Protein AF-A0A7V9KAY8-F1 (afdb_monomer_lite)

Secondary structure (DSSP, 8-state):
--------SS----GGGGHHHHHHHHHHHHHHHHHHHHHSPP-GGGTT-PPEEETTEEE---HHHHHHHTSS--TTGGGPPP---

Structure (mmCIF, N/CA/C/O backbone):
data_AF-A0A7V9KAY8-F1
#
_entry.id   AF-A0A7V9KAY8-F1
#
loop_
_atom_site.group_PDB
_atom_site.id
_atom_site.type_symbol
_atom_site.label_atom_id
_atom_site.label_alt_id
_atom_site.label_comp_id
_atom_site.label_asym_id
_atom_site.label_entity_id
_atom_site.label_seq_id
_atom_site.pdbx_PDB_ins_code
_atom_site.Cartn_x
_atom_site.Cartn_y
_atom_site.Cartn_z
_atom_site.occupancy
_atom_site.B_iso_or_equiv
_atom_site.auth_seq_id
_atom_site.auth_comp_id
_atom_site.auth_asym_id
_atom_site.auth_atom_id
_atom_site.pdbx_PDB_model_num
ATOM 1 N N . MET A 1 1 ? -31.895 20.621 1.742 1.00 43.94 1 MET A N 1
ATOM 2 C CA . MET A 1 1 ? -31.160 19.761 2.692 1.00 43.94 1 MET A CA 1
ATOM 3 C C . MET A 1 1 ? -31.190 18.359 2.101 1.00 43.94 1 MET A C 1
ATOM 5 O O . MET A 1 1 ? -32.249 17.752 2.101 1.00 43.94 1 MET A O 1
ATOM 9 N N . VAL A 1 2 ? -30.120 17.924 1.431 1.00 47.91 2 VAL A N 1
ATOM 10 C CA . VAL A 1 2 ? -30.077 16.614 0.757 1.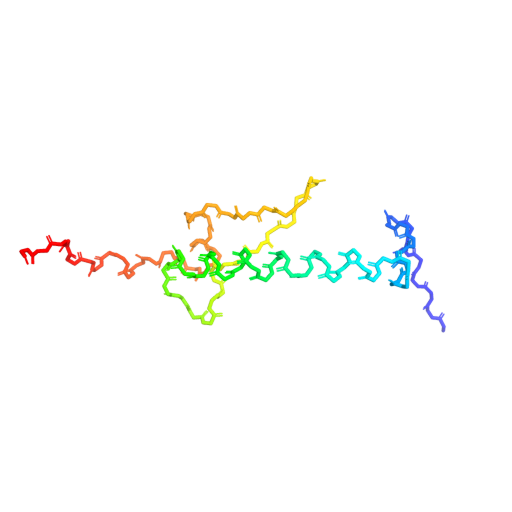00 47.91 2 VAL A CA 1
ATOM 11 C C . VAL A 1 2 ? -29.284 15.664 1.646 1.00 47.91 2 VAL A C 1
ATOM 13 O O . VAL A 1 2 ? -28.078 15.829 1.790 1.00 47.91 2 VAL A O 1
ATOM 16 N N . THR A 1 3 ? -29.958 14.698 2.261 1.00 50.53 3 THR A N 1
ATOM 17 C CA . THR A 1 3 ? -29.331 13.559 2.939 1.00 50.53 3 THR A CA 1
ATOM 18 C C . THR A 1 3 ? -29.256 12.401 1.949 1.00 50.53 3 THR A C 1
ATOM 20 O O . THR A 1 3 ? -30.269 11.830 1.561 1.00 50.53 3 THR A O 1
ATOM 23 N N . CYS A 1 4 ? -28.048 12.072 1.494 1.00 54.19 4 CYS A N 1
ATOM 24 C CA . CYS A 1 4 ? -27.810 10.870 0.701 1.00 54.19 4 CYS A CA 1
ATOM 25 C C . CYS A 1 4 ? -27.570 9.703 1.672 1.00 54.19 4 CYS A C 1
ATOM 27 O O . CYS A 1 4 ? -26.472 9.539 2.200 1.00 54.19 4 CYS A O 1
ATOM 29 N N . THR A 1 5 ? -28.612 8.929 1.968 1.00 69.25 5 THR A N 1
ATOM 30 C CA . THR A 1 5 ? -28.559 7.741 2.834 1.00 69.25 5 THR A CA 1
ATOM 31 C C . THR A 1 5 ? -28.012 6.533 2.074 1.00 69.25 5 THR A C 1
ATOM 33 O O . THR A 1 5 ? -28.746 5.652 1.627 1.00 69.25 5 THR A O 1
ATOM 36 N N . ARG A 1 6 ? -26.688 6.477 1.916 1.00 61.50 6 ARG A N 1
ATOM 37 C CA . ARG A 1 6 ? -25.980 5.209 1.687 1.00 61.50 6 ARG A CA 1
ATOM 38 C C . ARG A 1 6 ? -24.583 5.281 2.295 1.00 61.50 6 ARG A C 1
ATOM 40 O O . ARG A 1 6 ? -23.596 5.371 1.573 1.00 61.50 6 ARG A O 1
ATOM 47 N N . HIS A 1 7 ? -24.522 5.259 3.623 1.00 58.78 7 HIS A N 1
ATOM 48 C CA . HIS A 1 7 ? -23.274 5.159 4.385 1.00 58.78 7 HIS A CA 1
ATOM 49 C C . HIS A 1 7 ? -23.250 3.906 5.277 1.00 58.78 7 HIS A C 1
ATOM 51 O O . HIS A 1 7 ? -22.455 3.823 6.194 1.00 58.78 7 HIS A O 1
ATOM 57 N N . ASP A 1 8 ? -24.107 2.915 5.006 1.00 59.34 8 ASP A N 1
ATOM 58 C CA . ASP A 1 8 ? -24.320 1.801 5.947 1.00 59.34 8 ASP A CA 1
ATOM 59 C C . ASP A 1 8 ? -23.592 0.516 5.507 1.00 59.34 8 ASP A C 1
ATOM 61 O O . ASP A 1 8 ? -23.552 -0.472 6.233 1.00 59.34 8 ASP A O 1
ATOM 65 N N . ALA A 1 9 ? -23.023 0.502 4.293 1.00 67.88 9 ALA A N 1
ATOM 66 C CA . ALA A 1 9 ? -22.338 -0.673 3.745 1.00 67.88 9 ALA A CA 1
ATOM 67 C C . ALA A 1 9 ? -20.940 -0.889 4.350 1.00 67.88 9 ALA A C 1
ATOM 69 O O . ALA A 1 9 ? -20.424 -2.004 4.355 1.00 67.88 9 ALA A O 1
ATOM 70 N N . PHE A 1 10 ? -20.336 0.182 4.856 1.00 65.94 10 PHE A N 1
ATOM 71 C CA . PHE A 1 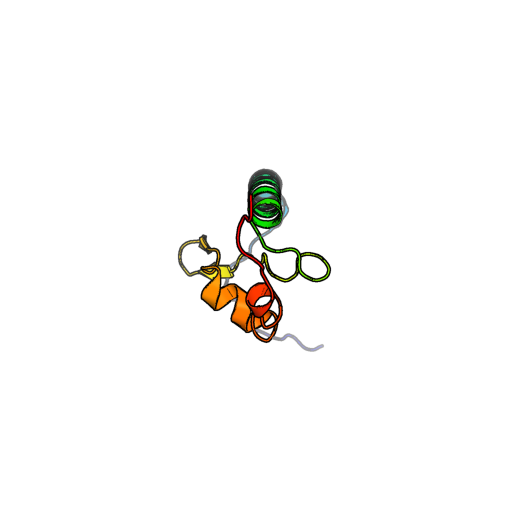10 ? -19.037 0.187 5.505 1.00 65.94 10 PHE A CA 1
ATOM 72 C C . PHE A 1 10 ? -19.261 0.963 6.796 1.00 65.94 10 PHE A C 1
ATOM 74 O O . PHE A 1 10 ? -19.458 2.170 6.730 1.00 65.94 10 PHE A O 1
ATOM 81 N N . GLY A 1 11 ? -19.370 0.268 7.931 1.00 75.19 11 GLY A N 1
ATOM 82 C CA . GLY A 1 11 ? -19.644 0.916 9.217 1.00 75.19 11 GLY A CA 1
ATOM 83 C C . GLY A 1 11 ? -18.657 2.045 9.539 1.00 75.19 11 GLY A C 1
ATOM 84 O O . GLY A 1 11 ? -17.610 2.171 8.900 1.00 75.19 11 GLY A O 1
ATOM 85 N N . ASP A 1 12 ? -18.988 2.858 10.542 1.00 81.38 12 ASP A N 1
ATOM 86 C CA . ASP A 1 12 ? -18.179 4.019 10.916 1.00 81.38 12 ASP A CA 1
ATOM 87 C C . ASP A 1 12 ? -16.711 3.637 11.180 1.00 81.38 12 ASP A C 1
ATOM 89 O O . ASP A 1 12 ? -16.411 2.763 11.997 1.00 81.38 12 ASP A O 1
ATOM 93 N N . LEU A 1 13 ? -15.784 4.325 10.502 1.00 82.62 13 LEU A N 1
ATOM 94 C CA . LEU A 1 13 ? -14.335 4.166 10.669 1.00 82.62 13 LEU A CA 1
ATOM 95 C C . LEU A 1 13 ? -13.706 5.486 11.169 1.00 82.62 13 LEU A C 1
ATOM 97 O O . LEU A 1 13 ? -13.009 6.166 10.406 1.00 82.62 13 LEU A O 1
ATOM 101 N N . PRO A 1 14 ? -13.971 5.894 12.427 1.00 90.06 14 PRO A N 1
ATOM 102 C CA . PRO A 1 14 ? -13.510 7.172 12.971 1.00 90.06 14 PRO A CA 1
ATOM 103 C C . PRO A 1 14 ? -11.983 7.206 13.060 1.00 90.06 14 PRO A C 1
ATOM 105 O O . PRO A 1 14 ? -11.383 6.293 13.623 1.00 90.06 14 PRO A O 1
ATOM 108 N N . LEU A 1 15 ? -11.348 8.250 12.520 1.00 91.06 15 LEU A N 1
ATOM 109 C CA . LEU A 1 15 ? -9.889 8.350 12.386 1.00 91.06 15 LEU A CA 1
ATOM 110 C C . LEU A 1 15 ? -9.159 8.159 13.720 1.00 91.06 15 LEU A C 1
ATOM 112 O O . LEU A 1 15 ? -8.171 7.427 13.784 1.00 91.06 15 LEU A O 1
ATOM 116 N N . GLU A 1 16 ? -9.668 8.787 14.774 1.00 95.31 16 GLU A N 1
ATOM 117 C CA . GLU A 1 16 ? -9.102 8.814 16.122 1.00 95.31 16 GLU A CA 1
ATOM 118 C C . GLU A 1 16 ? -8.892 7.402 16.677 1.00 95.31 16 GLU A C 1
ATOM 120 O O . GLU A 1 16 ? -7.891 7.146 17.341 1.00 95.31 16 GLU A O 1
ATOM 125 N N . ALA A 1 17 ? -9.790 6.468 16.350 1.00 95.25 17 ALA A N 1
ATOM 126 C CA . ALA A 1 17 ? -9.745 5.100 16.853 1.00 95.25 17 ALA A CA 1
ATOM 127 C C . ALA A 1 17 ? -8.626 4.243 16.233 1.00 95.25 17 ALA A C 1
ATOM 129 O O . ALA A 1 17 ? -8.301 3.193 16.781 1.00 95.25 17 ALA A O 1
ATOM 130 N N . TR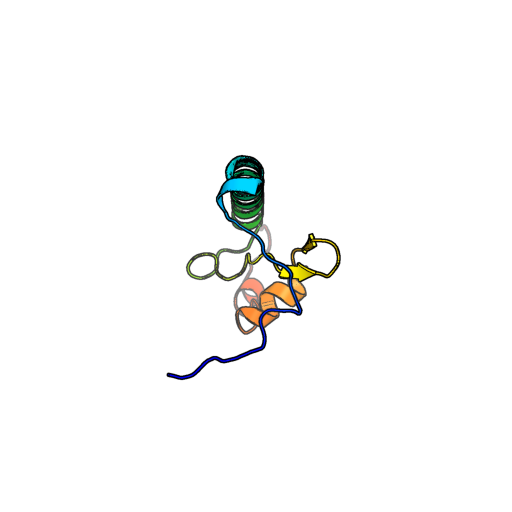P A 1 18 ? -8.041 4.650 15.098 1.00 94.81 18 TRP A N 1
ATOM 131 C CA . TRP A 1 18 ? -7.057 3.830 14.372 1.00 94.81 18 TRP A CA 1
ATOM 132 C C . TRP A 1 18 ? -5.833 4.605 13.874 1.00 94.81 18 TRP A C 1
ATOM 134 O O . TRP A 1 18 ? -5.101 4.104 13.017 1.00 94.81 18 TRP A O 1
ATOM 144 N N . VAL A 1 19 ? -5.561 5.800 14.412 1.00 97.31 19 VAL A N 1
ATOM 145 C CA . VAL A 1 19 ? -4.409 6.628 14.005 1.00 97.31 19 VAL A CA 1
ATOM 146 C C . VAL A 1 19 ? -3.100 5.838 14.041 1.00 97.31 19 VAL A C 1
ATOM 148 O O . VAL A 1 19 ? -2.367 5.837 13.055 1.00 97.31 19 VAL A O 1
ATOM 151 N N . GLU A 1 20 ? -2.811 5.117 15.125 1.00 97.69 20 GLU A N 1
ATOM 152 C CA . GLU A 1 20 ? -1.562 4.351 15.258 1.00 97.69 20 GLU A CA 1
ATOM 153 C C . GLU A 1 20 ? -1.448 3.235 14.206 1.00 97.69 20 GLU A C 1
ATOM 155 O O . GLU A 1 20 ? -0.389 3.030 13.5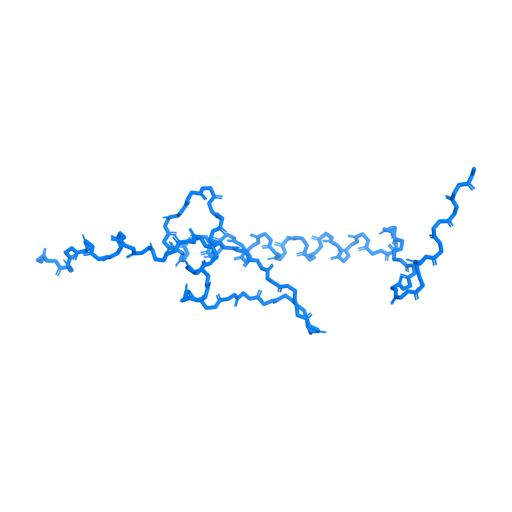97 1.00 97.69 20 GLU A O 1
ATOM 160 N N . THR A 1 21 ? -2.561 2.554 13.921 1.00 96.25 21 THR A N 1
ATOM 161 C CA . THR A 1 21 ? -2.643 1.542 12.862 1.00 96.25 21 THR A CA 1
ATOM 162 C C . THR A 1 21 ? -2.438 2.168 11.485 1.00 96.25 21 THR A C 1
ATOM 164 O O . THR A 1 21 ? -1.653 1.644 10.694 1.00 96.25 21 THR A O 1
ATOM 167 N N . LYS A 1 22 ? -3.077 3.312 11.203 1.00 95.38 22 LYS A N 1
ATOM 168 C CA . LYS A 1 22 ? -2.900 4.076 9.960 1.00 95.38 22 LYS A CA 1
ATOM 169 C C . LYS A 1 22 ? -1.444 4.469 9.761 1.00 95.38 22 LYS A C 1
ATOM 171 O O . LYS A 1 22 ? -0.915 4.286 8.671 1.00 95.38 22 LYS A O 1
ATOM 176 N N . GLU A 1 23 ? -0.800 5.015 10.790 1.00 97.88 23 GLU A N 1
ATOM 177 C CA . GLU A 1 23 ? 0.603 5.434 10.738 1.00 97.88 23 GLU A CA 1
ATOM 178 C C . GLU A 1 23 ? 1.525 4.256 10.427 1.00 97.88 23 GLU A C 1
ATOM 180 O O . GLU A 1 23 ? 2.415 4.356 9.579 1.00 97.88 23 GLU A O 1
ATOM 185 N N . THR A 1 24 ? 1.274 3.116 11.064 1.00 97.75 24 THR A N 1
ATOM 186 C CA . THR A 1 24 ? 2.032 1.888 10.829 1.00 97.75 24 THR A CA 1
ATOM 187 C C . THR A 1 24 ? 1.829 1.394 9.398 1.00 97.75 24 THR A C 1
ATOM 189 O O . THR A 1 24 ? 2.799 1.239 8.652 1.00 97.75 24 THR A O 1
ATOM 192 N N . LEU A 1 25 ? 0.573 1.235 8.971 1.00 96.00 25 LEU A N 1
ATOM 193 C CA . LEU A 1 25 ? 0.215 0.802 7.621 1.00 96.00 25 LEU A CA 1
ATOM 194 C C . LEU A 1 25 ? 0.793 1.738 6.551 1.00 96.00 25 LEU A C 1
ATOM 196 O O . LEU A 1 25 ? 1.351 1.270 5.560 1.00 96.00 25 LEU A O 1
ATOM 200 N N . HIS A 1 26 ? 0.718 3.052 6.770 1.00 95.81 26 HIS A N 1
ATOM 201 C CA . HIS A 1 26 ? 1.267 4.054 5.865 1.00 95.81 26 HIS A CA 1
ATOM 202 C C . HIS A 1 26 ? 2.774 3.862 5.671 1.00 95.81 26 HIS A C 1
ATOM 204 O O . HIS A 1 26 ? 3.247 3.841 4.535 1.00 95.81 26 HIS A O 1
ATOM 210 N N . ARG A 1 27 ? 3.535 3.652 6.754 1.00 98.00 27 ARG A N 1
ATOM 211 C CA . ARG A 1 27 ? 4.984 3.406 6.665 1.00 98.00 27 ARG A CA 1
ATOM 212 C C . ARG A 1 27 ? 5.301 2.113 5.921 1.00 98.00 27 ARG A C 1
ATOM 214 O O . ARG A 1 27 ? 6.189 2.124 5.072 1.00 98.00 27 ARG A O 1
ATOM 221 N N . PHE A 1 28 ? 4.565 1.033 6.179 1.00 96.88 28 PHE A N 1
ATOM 222 C CA . PHE A 1 28 ? 4.740 -0.223 5.444 1.00 96.88 28 PHE A CA 1
ATOM 223 C C . PHE A 1 28 ? 4.479 -0.047 3.945 1.00 96.88 28 PHE A C 1
ATOM 225 O O . PHE A 1 28 ? 5.306 -0.449 3.126 1.00 96.88 28 PHE A O 1
ATOM 232 N N . VAL A 1 29 ? 3.382 0.619 3.574 1.00 96.19 29 VAL A N 1
ATOM 233 C CA . VAL A 1 29 ? 3.046 0.896 2.170 1.00 96.19 29 VAL A CA 1
ATOM 234 C C . VAL A 1 29 ? 4.113 1.768 1.501 1.00 96.19 29 VAL A C 1
ATOM 236 O O . VAL A 1 29 ? 4.503 1.487 0.370 1.00 96.19 29 VAL A O 1
ATOM 239 N N . GLN A 1 30 ? 4.657 2.763 2.206 1.00 95.62 30 GLN A N 1
ATOM 240 C CA . GLN A 1 30 ? 5.773 3.580 1.717 1.00 95.62 30 GLN A CA 1
ATOM 241 C C . GLN A 1 30 ? 7.039 2.745 1.463 1.00 95.62 30 GLN A C 1
ATOM 243 O O . GLN A 1 30 ? 7.686 2.902 0.426 1.00 95.62 30 GLN A O 1
ATOM 248 N N . MET A 1 31 ? 7.406 1.846 2.385 1.00 96.81 31 MET A N 1
ATOM 249 C CA . MET A 1 31 ? 8.569 0.962 2.220 1.00 96.81 31 MET A CA 1
ATOM 250 C C . MET A 1 31 ? 8.388 0.023 1.023 1.00 96.81 31 MET A C 1
ATOM 252 O O . MET A 1 31 ? 9.252 -0.029 0.147 1.00 96.81 31 MET A O 1
ATOM 256 N N . VAL A 1 32 ? 7.246 -0.664 0.940 1.00 94.38 32 VAL A N 1
ATOM 257 C CA . VAL A 1 32 ? 6.931 -1.579 -0.167 1.00 94.38 32 VAL A CA 1
ATOM 258 C C . VAL A 1 32 ? 6.888 -0.833 -1.503 1.00 94.38 32 VAL A C 1
ATOM 260 O O . VAL A 1 32 ? 7.448 -1.316 -2.487 1.00 94.38 32 VAL A O 1
ATOM 263 N N . GLY A 1 33 ? 6.294 0.364 -1.542 1.00 91.69 33 GLY A N 1
ATOM 264 C CA . GLY A 1 33 ? 6.244 1.212 -2.734 1.00 91.69 33 GLY A CA 1
ATOM 265 C C . GLY A 1 33 ? 7.634 1.583 -3.252 1.00 91.69 33 GLY A C 1
ATOM 266 O O . GLY A 1 33 ? 7.896 1.456 -4.446 1.00 91.69 33 GLY A O 1
ATOM 267 N N . LYS A 1 34 ? 8.564 1.947 -2.359 1.00 92.88 34 LYS A N 1
ATOM 268 C CA . LYS A 1 34 ? 9.961 2.241 -2.727 1.00 92.88 34 LYS A CA 1
ATOM 269 C C . LYS A 1 34 ? 10.693 1.019 -3.276 1.00 92.88 34 LYS A C 1
ATOM 271 O O . LYS A 1 34 ? 11.383 1.137 -4.286 1.00 92.88 34 LYS A O 1
ATOM 276 N N . ILE A 1 35 ? 10.524 -0.146 -2.647 1.00 93.31 35 ILE A N 1
ATOM 277 C CA . ILE A 1 35 ? 11.132 -1.400 -3.117 1.00 93.31 35 ILE A CA 1
ATOM 278 C C . ILE A 1 35 ? 10.617 -1.739 -4.519 1.00 93.31 35 ILE A C 1
ATOM 280 O O . ILE A 1 35 ? 11.407 -2.025 -5.417 1.00 93.31 35 ILE A O 1
ATOM 284 N N . ARG A 1 36 ? 9.299 -1.653 -4.735 1.00 89.88 36 ARG A N 1
ATOM 285 C CA . ARG A 1 36 ? 8.703 -1.894 -6.054 1.00 89.88 36 ARG A CA 1
ATOM 286 C C . ARG A 1 36 ? 9.179 -0.886 -7.088 1.00 89.88 36 ARG A C 1
ATOM 288 O O . ARG A 1 36 ? 9.515 -1.304 -8.190 1.00 89.88 36 ARG A O 1
ATOM 295 N N . LEU A 1 37 ? 9.253 0.401 -6.747 1.00 88.00 37 LEU A N 1
ATOM 296 C CA . LEU A 1 37 ? 9.757 1.439 -7.649 1.00 88.00 37 LEU A CA 1
ATOM 297 C C . LEU A 1 37 ? 11.194 1.144 -8.096 1.00 88.00 37 LEU A C 1
ATOM 299 O O . LEU A 1 37 ? 11.482 1.223 -9.285 1.00 88.00 37 LEU A O 1
ATOM 303 N N . ALA A 1 38 ? 12.066 0.733 -7.172 1.00 89.75 38 ALA A N 1
ATOM 304 C CA . ALA A 1 38 ? 13.445 0.355 -7.486 1.00 89.75 38 ALA A CA 1
ATOM 305 C C . ALA A 1 38 ? 13.547 -0.930 -8.330 1.00 89.75 38 ALA A C 1
ATOM 307 O O . ALA A 1 38 ? 14.453 -1.057 -9.148 1.00 89.75 38 ALA A O 1
ATOM 308 N N . ALA A 1 39 ? 12.618 -1.873 -8.148 1.00 86.69 39 ALA A N 1
ATOM 309 C CA . ALA A 1 39 ? 12.554 -3.122 -8.910 1.00 86.69 39 ALA A CA 1
ATOM 310 C C . ALA A 1 39 ? 11.827 -2.991 -10.266 1.00 86.69 39 ALA A C 1
ATOM 312 O O . ALA A 1 39 ? 11.779 -3.954 -11.031 1.00 86.69 39 ALA A O 1
ATOM 313 N N . SER A 1 40 ? 11.241 -1.826 -10.558 1.00 79.00 40 SER A N 1
ATOM 314 C CA . SER A 1 40 ? 10.476 -1.571 -11.779 1.00 79.00 40 SER A CA 1
ATOM 315 C C . SER A 1 40 ? 11.337 -1.046 -12.908 1.00 79.00 40 SER A C 1
ATOM 317 O O . SER A 1 40 ? 12.361 -0.399 -12.696 1.00 79.00 40 SER A O 1
ATOM 319 N N . PHE A 1 41 ? 10.832 -1.182 -14.132 1.00 79.31 41 PHE A N 1
ATOM 320 C CA . PHE A 1 41 ? 11.290 -0.301 -15.197 1.00 79.31 41 PHE A CA 1
ATOM 321 C C . PHE A 1 41 ? 10.888 1.149 -14.892 1.00 79.31 41 PHE A C 1
ATOM 323 O O . PHE A 1 41 ? 9.765 1.375 -14.423 1.00 79.31 41 PHE A O 1
ATOM 330 N N . PRO A 1 42 ? 11.765 2.129 -15.172 1.00 78.44 42 PRO A N 1
ATOM 331 C CA . PRO A 1 42 ? 11.407 3.533 -15.074 1.00 78.44 42 PRO A CA 1
ATOM 332 C C . PRO A 1 42 ? 10.210 3.829 -15.977 1.00 78.44 42 PRO A C 1
ATOM 334 O O . PRO A 1 42 ? 10.267 3.627 -17.188 1.00 78.44 42 PRO A O 1
ATOM 337 N N . ALA A 1 43 ? 9.127 4.308 -15.381 1.00 76.69 43 ALA A N 1
ATOM 338 C CA . ALA A 1 43 ? 7.991 4.867 -16.095 1.00 76.69 43 ALA A CA 1
ATOM 339 C C . ALA A 1 43 ? 7.689 6.253 -15.531 1.00 76.69 43 ALA A C 1
ATOM 341 O O . ALA A 1 43 ? 8.175 6.619 -14.453 1.00 76.69 43 ALA A O 1
ATOM 342 N N . ASN A 1 44 ? 6.899 7.031 -16.271 1.00 73.25 44 ASN A N 1
ATOM 343 C CA . ASN A 1 44 ? 6.622 8.409 -15.901 1.00 73.25 44 ASN A CA 1
ATOM 344 C C . ASN A 1 44 ? 6.085 8.494 -14.463 1.00 73.25 44 ASN A C 1
ATOM 346 O O . ASN A 1 44 ? 5.117 7.814 -14.118 1.00 73.25 44 ASN A O 1
ATOM 350 N N . HIS A 1 45 ? 6.763 9.290 -13.634 1.00 74.31 45 HIS A N 1
ATOM 351 C CA . HIS A 1 45 ? 6.420 9.565 -12.237 1.00 74.31 45 HIS A CA 1
ATOM 352 C C . HIS A 1 45 ? 6.083 8.332 -11.364 1.00 74.31 45 HIS A C 1
ATOM 354 O O . HIS A 1 45 ? 5.381 8.463 -10.364 1.00 74.31 45 HIS A O 1
ATOM 360 N N . GLY A 1 46 ? 6.580 7.136 -11.711 1.00 77.25 46 GLY A N 1
ATOM 361 C CA . GLY A 1 46 ? 6.315 5.903 -10.956 1.00 77.25 46 GLY A CA 1
ATOM 362 C C . GLY A 1 46 ? 4.865 5.406 -11.030 1.00 77.25 46 GLY A C 1
ATOM 363 O O . GLY A 1 46 ? 4.427 4.654 -10.163 1.00 77.25 46 GLY A O 1
ATOM 364 N N . TRP A 1 47 ? 4.089 5.800 -12.043 1.00 79.69 47 TRP A N 1
ATOM 365 C CA . TRP A 1 47 ? 2.675 5.403 -12.158 1.00 79.69 47 TRP A CA 1
ATOM 366 C C . TRP A 1 47 ? 2.465 3.902 -12.414 1.00 79.69 47 TRP A C 1
ATOM 368 O O . TRP A 1 47 ? 1.355 3.399 -12.270 1.00 79.69 47 TRP A O 1
ATOM 378 N N . ASN A 1 48 ? 3.530 3.169 -12.742 1.00 79.38 48 ASN A N 1
ATOM 379 C CA . ASN A 1 48 ? 3.528 1.726 -12.969 1.00 79.38 48 ASN A CA 1
ATOM 380 C C . ASN A 1 48 ? 3.649 0.876 -11.692 1.00 79.38 48 ASN A C 1
ATOM 382 O O . ASN A 1 48 ? 3.650 -0.352 -11.788 1.00 79.38 48 ASN A O 1
ATOM 386 N N . VAL A 1 49 ? 3.739 1.489 -10.504 1.00 87.25 49 VAL A N 1
ATOM 387 C CA . VAL A 1 49 ? 3.842 0.767 -9.219 1.00 87.25 49 VAL A CA 1
ATOM 388 C C . VAL A 1 49 ? 2.668 0.974 -8.249 1.00 87.25 49 VAL A C 1
ATOM 390 O O . VAL A 1 49 ? 2.904 1.186 -7.058 1.00 87.25 49 VAL A O 1
ATOM 393 N N . PRO A 1 50 ? 1.394 0.877 -8.683 1.00 88.44 50 PRO A N 1
ATOM 394 C CA . PRO A 1 50 ? 0.274 0.943 -7.750 1.00 88.44 50 PRO A CA 1
ATOM 395 C C . PRO A 1 50 ? 0.178 -0.316 -6.871 1.00 88.44 50 PRO A C 1
ATOM 397 O O . PRO A 1 50 ? 0.613 -1.411 -7.250 1.00 88.44 50 PRO A O 1
ATOM 400 N N . LEU A 1 51 ? -0.456 -0.155 -5.707 1.00 90.81 51 LEU A N 1
ATOM 401 C CA . LEU A 1 51 ? -0.992 -1.251 -4.899 1.00 90.81 51 LEU A CA 1
ATOM 402 C C . LEU A 1 51 ? -2.509 -1.307 -5.105 1.00 90.81 51 LEU A C 1
ATOM 404 O O . LEU A 1 51 ? -3.190 -0.288 -5.007 1.00 90.81 51 LEU A O 1
ATOM 408 N N . TYR A 1 52 ? -3.031 -2.494 -5.385 1.00 89.50 52 TYR A N 1
ATOM 409 C CA . TYR A 1 52 ? -4.445 -2.758 -5.625 1.00 89.50 52 TYR A CA 1
ATOM 410 C C . TYR A 1 52 ? -5.104 -3.309 -4.370 1.00 89.50 52 TYR A C 1
ATOM 412 O O . TYR A 1 52 ? -4.539 -4.158 -3.680 1.00 89.50 52 TYR A O 1
ATOM 420 N N . LEU A 1 53 ? -6.328 -2.867 -4.102 1.00 91.75 53 LEU A N 1
ATOM 421 C CA . LEU A 1 53 ? -7.140 -3.422 -3.031 1.00 91.75 53 LEU A CA 1
ATOM 422 C C . LEU A 1 53 ? -7.793 -4.734 -3.481 1.00 91.75 53 LEU A C 1
ATOM 424 O O . LEU A 1 53 ? -8.358 -4.829 -4.568 1.00 91.75 53 LEU A O 1
ATOM 428 N N . THR A 1 54 ? -7.728 -5.733 -2.615 1.00 91.00 54 THR A N 1
ATOM 429 C CA . THR A 1 54 ? -8.391 -7.033 -2.737 1.00 91.00 54 THR A CA 1
ATOM 430 C C . THR A 1 54 ? -9.252 -7.263 -1.497 1.00 91.00 54 THR A C 1
ATOM 432 O O . THR A 1 54 ? -9.099 -6.563 -0.494 1.00 91.00 54 THR A O 1
ATOM 435 N N . SER A 1 55 ? -10.128 -8.270 -1.522 1.00 92.12 55 SER A N 1
ATOM 436 C CA . SER A 1 55 ? -10.954 -8.630 -0.360 1.00 92.12 55 SER A CA 1
ATOM 437 C C . SER A 1 55 ? -10.138 -9.021 0.879 1.00 92.12 55 SER A C 1
ATOM 439 O O . SER A 1 55 ? -10.675 -9.025 1.980 1.00 92.12 55 SER A O 1
ATOM 441 N N . THR A 1 56 ? -8.854 -9.351 0.712 1.00 92.25 56 THR A N 1
ATOM 442 C CA . THR A 1 56 ? -7.960 -9.808 1.785 1.00 92.25 56 THR A CA 1
ATOM 443 C C . THR A 1 56 ? -6.810 -8.840 2.076 1.00 92.25 56 THR A C 1
ATOM 445 O O . THR A 1 56 ? -5.926 -9.176 2.859 1.00 92.25 56 THR A O 1
ATOM 448 N N . GLY A 1 57 ? -6.781 -7.655 1.457 1.00 91.62 57 GLY A N 1
ATOM 449 C CA . GLY A 1 57 ? -5.736 -6.654 1.692 1.00 91.62 57 GLY A CA 1
ATOM 450 C C . GLY A 1 57 ? -5.187 -6.020 0.419 1.00 91.62 57 GLY A C 1
ATOM 451 O O . GLY A 1 57 ? -5.861 -5.971 -0.608 1.00 91.62 57 GLY A O 1
ATOM 452 N N . LEU A 1 58 ? -3.955 -5.516 0.486 1.00 94.00 58 LEU A N 1
ATOM 453 C CA . LEU A 1 58 ? -3.282 -4.878 -0.643 1.00 94.00 58 LEU A CA 1
ATOM 454 C C . LEU A 1 58 ? -2.416 -5.890 -1.393 1.00 94.00 58 LEU A C 1
ATOM 456 O O . LEU A 1 58 ? -1.529 -6.516 -0.817 1.00 94.00 58 LEU A O 1
ATOM 460 N N . ALA A 1 59 ? -2.653 -6.009 -2.691 1.00 91.12 59 ALA A N 1
ATOM 461 C CA . ALA A 1 59 ? -1.846 -6.799 -3.603 1.00 91.12 59 ALA A CA 1
ATOM 462 C C . ALA A 1 59 ? -1.164 -5.882 -4.613 1.00 91.12 59 ALA A C 1
ATOM 464 O O . ALA A 1 59 ? -1.554 -4.734 -4.817 1.00 91.12 59 ALA A O 1
ATOM 465 N N . ALA A 1 60 ? -0.155 -6.397 -5.292 1.00 85.94 60 ALA A N 1
ATOM 466 C CA . ALA A 1 60 ? 0.418 -5.712 -6.428 1.00 85.94 60 ALA A CA 1
ATOM 467 C C . ALA A 1 60 ? 0.283 -6.595 -7.662 1.00 85.94 60 ALA A C 1
ATOM 469 O O . ALA A 1 60 ? 0.438 -7.811 -7.570 1.00 85.94 60 ALA A O 1
ATOM 470 N N . ALA A 1 61 ? -0.018 -5.983 -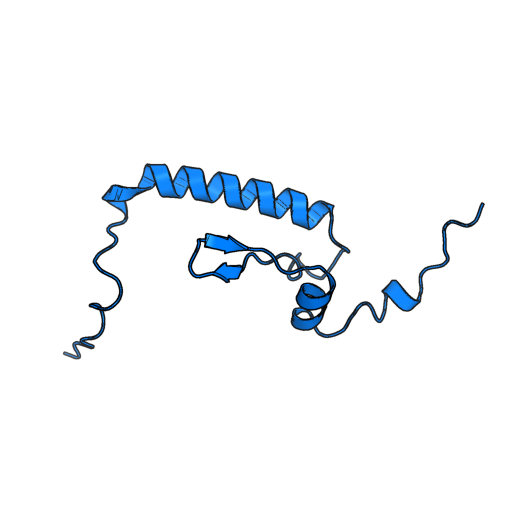8.804 1.00 77.12 61 ALA A N 1
ATOM 471 C CA . ALA A 1 61 ? -0.052 -6.713 -10.059 1.00 77.12 61 ALA A CA 1
ATOM 472 C C . ALA A 1 61 ? 1.346 -7.262 -10.389 1.00 77.12 61 ALA A C 1
ATOM 474 O O . ALA A 1 61 ? 2.375 -6.656 -10.044 1.00 77.12 61 ALA A O 1
ATOM 475 N N . ASP A 1 62 ? 1.360 -8.405 -11.070 1.00 74.12 62 ASP A N 1
ATOM 476 C CA . ASP A 1 62 ? 2.525 -8.863 -11.811 1.00 74.12 62 ASP A CA 1
ATOM 477 C C . ASP A 1 62 ? 2.909 -7.820 -12.870 1.00 74.12 62 ASP A C 1
ATOM 479 O O . ASP A 1 62 ? 2.105 -6.973 -13.274 1.00 74.12 62 ASP A O 1
ATOM 483 N N . TRP A 1 63 ? 4.174 -7.842 -13.288 1.00 64.94 63 TRP A N 1
ATOM 484 C CA . TRP A 1 63 ? 4.707 -6.845 -14.218 1.00 64.94 63 TRP A CA 1
ATOM 485 C C . TRP A 1 63 ? 3.907 -6.767 -15.519 1.00 64.94 63 TRP A C 1
ATOM 487 O O . TRP A 1 63 ? 3.669 -5.667 -16.016 1.00 64.94 63 TRP A O 1
ATOM 497 N N . ASP A 1 64 ? 3.431 -7.910 -16.014 1.00 61.94 64 ASP A N 1
ATOM 498 C CA . ASP A 1 64 ? 2.683 -7.999 -17.266 1.00 61.94 64 ASP A CA 1
ATOM 499 C C . ASP A 1 64 ? 1.318 -7.294 -17.174 1.00 61.94 64 ASP A C 1
ATOM 501 O O . ASP A 1 64 ? 0.940 -6.539 -18.077 1.00 61.94 64 ASP A O 1
ATOM 505 N N . ARG A 1 65 ? 0.593 -7.427 -16.052 1.00 61.75 65 ARG A N 1
ATOM 506 C CA . ARG A 1 65 ? -0.659 -6.679 -15.841 1.00 61.75 65 ARG A CA 1
ATOM 507 C C . ARG A 1 65 ? -0.419 -5.222 -15.462 1.00 61.75 65 ARG A C 1
ATOM 509 O O . ARG A 1 65 ? -1.176 -4.360 -15.905 1.00 61.75 65 ARG A O 1
ATOM 516 N N . ALA A 1 66 ? 0.636 -4.910 -14.707 1.00 59.28 66 ALA A N 1
ATOM 517 C CA . ALA A 1 66 ? 0.998 -3.523 -14.398 1.00 59.28 66 ALA A CA 1
ATOM 518 C C . ALA A 1 66 ? 1.327 -2.723 -15.675 1.00 59.28 66 ALA A C 1
ATOM 520 O O . ALA A 1 66 ? 0.922 -1.569 -15.811 1.00 59.28 66 ALA A O 1
ATOM 521 N N . ALA A 1 67 ? 1.974 -3.362 -16.654 1.00 58.59 67 ALA A N 1
ATOM 522 C CA . ALA A 1 67 ? 2.275 -2.775 -17.958 1.00 58.59 67 ALA A CA 1
ATOM 523 C C . ALA A 1 67 ? 1.027 -2.494 -18.816 1.00 58.59 67 ALA A C 1
ATOM 525 O O . ALA A 1 67 ? 1.093 -1.679 -19.734 1.00 58.59 67 ALA A O 1
ATOM 526 N N . THR A 1 68 ? -0.109 -3.135 -18.527 1.00 55.91 68 THR A N 1
ATOM 527 C CA . THR A 1 68 ? -1.369 -2.897 -19.248 1.00 55.91 68 THR A CA 1
ATOM 528 C C . THR A 1 68 ? -2.008 -1.568 -18.833 1.00 55.91 68 THR A C 1
ATOM 530 O O . THR A 1 68 ? -2.534 -0.852 -19.680 1.00 55.91 68 THR A O 1
ATOM 533 N N . ILE A 1 69 ? -1.903 -1.189 -17.552 1.00 57.25 69 ILE A N 1
ATOM 534 C CA . ILE A 1 69 ? -2.482 0.065 -17.032 1.00 57.25 69 ILE A CA 1
ATOM 535 C C . ILE A 1 69 ? -1.689 1.293 -17.489 1.00 57.25 69 ILE A C 1
ATOM 537 O O . ILE A 1 69 ? -2.275 2.336 -17.762 1.00 57.25 69 ILE A O 1
ATOM 541 N N . CYS A 1 70 ? -0.371 1.166 -17.650 1.00 55.66 70 CYS A N 1
ATOM 542 C CA . CYS A 1 70 ? 0.452 2.238 -18.211 1.00 55.66 70 CYS A CA 1
ATOM 543 C C . CYS A 1 70 ? 0.347 2.379 -19.742 1.00 55.66 70 CYS A C 1
ATOM 545 O O . CYS A 1 70 ? 0.982 3.275 -20.290 1.00 55.66 70 CYS A O 1
ATOM 547 N N . GLY A 1 71 ? -0.495 1.569 -20.401 1.00 51.22 71 GLY A N 1
ATOM 548 C CA . GLY A 1 71 ? -0.792 1.655 -21.829 1.00 51.22 71 GLY A CA 1
ATOM 549 C C . GLY A 1 71 ? 0.352 1.129 -22.680 1.00 51.22 71 GLY A C 1
ATOM 550 O O . GLY A 1 71 ? 1.301 1.852 -22.947 1.00 51.22 71 GLY A O 1
ATOM 551 N N . HIS A 1 72 ? 0.230 -0.122 -23.134 1.00 47.81 72 HIS A N 1
ATOM 552 C CA . HIS A 1 72 ? 1.346 -0.890 -23.667 1.00 47.81 72 HIS A CA 1
ATOM 553 C C . HIS A 1 72 ? 2.475 -0.947 -22.634 1.00 47.81 72 HIS A C 1
ATOM 555 O O . HIS A 1 72 ? 2.922 -0.020 -21.971 1.00 47.81 72 HIS A O 1
ATOM 561 N N . ALA A 1 73 ? 3.004 -2.117 -22.443 1.00 50.62 73 ALA A N 1
ATOM 562 C CA . ALA A 1 73 ? 4.342 -2.279 -22.908 1.00 50.62 73 ALA A CA 1
ATOM 563 C C . ALA A 1 73 ? 5.176 -0.974 -23.168 1.00 50.62 73 ALA A C 1
ATOM 565 O O . ALA A 1 73 ? 4.858 -0.125 -23.993 1.00 50.62 73 ALA A O 1
ATOM 566 N N . TYR A 1 74 ? 6.407 -0.874 -22.699 1.00 47.03 74 TYR A N 1
ATOM 567 C CA . TYR A 1 74 ? 7.355 -1.921 -23.068 1.00 47.03 74 TYR A CA 1
ATOM 568 C C . TYR A 1 74 ? 7.455 -2.141 -24.609 1.00 47.03 74 TYR A C 1
ATOM 570 O O . TYR A 1 74 ? 8.279 -2.929 -25.043 1.00 47.03 74 TYR A O 1
ATOM 578 N N . ALA A 1 75 ? 6.792 -1.352 -25.475 1.00 47.97 75 ALA A N 1
ATOM 579 C CA . ALA A 1 75 ? 7.273 -1.075 -26.831 1.00 47.97 75 ALA A CA 1
ATOM 580 C C . ALA A 1 75 ? 8.726 -0.545 -26.786 1.00 47.97 75 ALA A C 1
ATOM 582 O O . ALA A 1 75 ? 9.453 -0.614 -27.771 1.00 47.97 75 ALA A O 1
ATOM 583 N N . GLN A 1 76 ? 9.181 -0.069 -25.618 1.00 46.94 76 GLN A N 1
ATOM 584 C CA . GLN A 1 76 ? 10.559 0.340 -25.347 1.00 46.94 76 GLN A CA 1
ATOM 585 C C . GLN A 1 76 ? 11.484 -0.754 -24.789 1.00 46.94 76 GLN A C 1
ATOM 587 O O . GLN A 1 76 ? 12.693 -0.652 -24.982 1.00 46.94 76 GLN A O 1
ATOM 592 N N . ALA A 1 77 ? 10.987 -1.831 -24.172 1.00 49.59 77 ALA A N 1
ATOM 593 C CA . ALA A 1 77 ? 11.871 -2.965 -23.880 1.00 49.59 77 ALA A CA 1
ATOM 594 C C . ALA A 1 77 ? 12.188 -3.786 -25.143 1.00 49.59 77 ALA A C 1
ATOM 596 O O . ALA A 1 77 ? 13.209 -4.467 -25.180 1.00 49.59 77 ALA A O 1
ATOM 597 N N . ALA A 1 78 ? 11.399 -3.628 -26.215 1.00 48.31 78 ALA A N 1
ATOM 598 C CA . ALA A 1 78 ? 11.689 -4.148 -27.555 1.00 48.31 78 ALA A CA 1
ATOM 599 C C . ALA A 1 78 ? 12.913 -3.496 -28.252 1.00 48.31 78 ALA A C 1
ATOM 601 O O . ALA A 1 78 ? 13.233 -3.852 -29.382 1.00 48.31 78 ALA A O 1
ATOM 602 N N . ARG A 1 79 ? 13.623 -2.559 -27.600 1.00 47.91 79 ARG A N 1
ATOM 603 C CA . ARG A 1 79 ? 14.911 -1.998 -28.062 1.00 47.91 79 ARG A CA 1
ATOM 604 C C . ARG A 1 79 ? 16.061 -2.256 -27.090 1.00 47.91 79 ARG A C 1
ATOM 606 O O . ARG A 1 79 ? 16.988 -1.456 -27.015 1.00 47.91 79 ARG A O 1
ATOM 613 N N . ARG A 1 80 ? 16.022 -3.329 -26.302 1.00 50.25 80 ARG A N 1
ATOM 614 C CA . ARG A 1 80 ? 17.216 -3.726 -25.547 1.00 50.25 80 ARG A CA 1
ATOM 615 C C . ARG A 1 80 ? 18.213 -4.400 -26.491 1.00 50.25 80 ARG A C 1
ATOM 617 O O . ARG A 1 80 ? 17.865 -5.446 -27.035 1.00 50.25 80 ARG A O 1
ATOM 624 N N . PRO A 1 81 ? 19.459 -3.915 -26.642 1.00 47.31 81 PRO A N 1
ATOM 625 C CA . PRO A 1 81 ? 20.543 -4.860 -26.823 1.00 47.31 81 PRO A CA 1
ATOM 626 C C . PRO A 1 81 ? 20.704 -5.634 -25.505 1.00 47.31 81 PRO A C 1
ATOM 628 O O . PRO A 1 81 ? 20.604 -5.058 -24.418 1.00 47.31 81 PRO A O 1
ATOM 631 N N . GLY A 1 82 ? 20.899 -6.950 -25.606 1.00 51.94 82 GLY A N 1
ATOM 632 C CA . GLY A 1 82 ? 21.272 -7.791 -24.466 1.00 51.94 82 GLY A CA 1
ATOM 633 C C . GLY A 1 82 ? 22.617 -7.365 -23.861 1.00 51.94 82 GLY A C 1
ATOM 634 O O . GLY A 1 82 ? 23.299 -6.511 -24.433 1.00 51.94 82 GLY A O 1
ATOM 635 N N . PRO A 1 83 ? 23.027 -7.943 -22.717 1.00 48.47 83 PRO A N 1
ATOM 636 C CA . PRO A 1 83 ? 24.342 -7.664 -22.156 1.00 48.47 83 PRO A CA 1
ATOM 637 C C . PRO A 1 83 ? 25.406 -8.130 -23.161 1.00 48.47 83 PRO A C 1
ATOM 639 O O . PRO A 1 83 ? 25.576 -9.325 -23.394 1.00 48.47 83 PRO A O 1
ATOM 642 N N . GLY A 1 84 ? 26.050 -7.169 -23.821 1.00 45.66 84 GLY A N 1
ATOM 643 C CA . GLY A 1 84 ? 27.046 -7.390 -24.860 1.00 45.66 84 GLY A CA 1
ATOM 644 C C . GLY A 1 84 ? 28.425 -6.959 -24.381 1.00 45.66 84 GLY A C 1
ATOM 645 O O . GLY A 1 84 ? 28.689 -5.763 -24.355 1.00 45.66 84 GLY A O 1
ATOM 646 N N . ARG A 1 85 ? 29.251 -7.973 -24.089 1.00 42.88 85 ARG A N 1
ATOM 647 C CA . ARG A 1 85 ? 30.682 -7.984 -23.728 1.00 42.88 85 ARG A CA 1
ATOM 648 C C . ARG A 1 85 ? 31.111 -7.258 -22.452 1.00 42.88 85 ARG A C 1
ATOM 650 O O . ARG A 1 85 ? 30.955 -6.027 -22.360 1.00 42.88 85 ARG A O 1
#

pLDDT: mean 75.33, std 18.61, range [42.88, 98.0]

Sequence (85 aa):
MVTCTRHDAFGDLPLEAWVETKETLHRFVQMVGKIRLAASFPANHGWNVPLYLTSTGLAAADWDRAA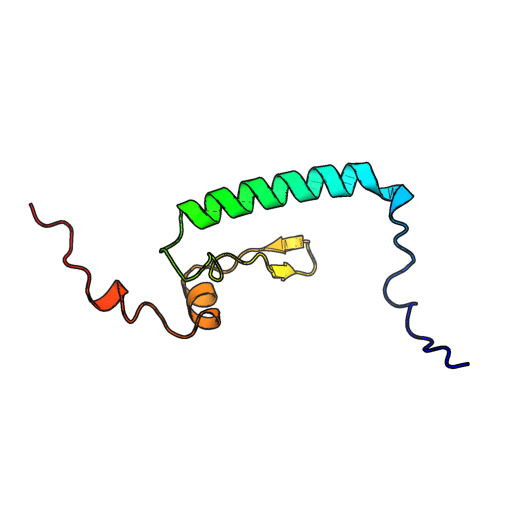TICGHAYAQAARRPGPGR

Foldseek 3Di:
DDDDPDPPVDPDDDCVVCVVVCVVVVVVCVVVLVVVLVVDDDDPPSQLWDWDDDPVGTDTDDSVVSCVVSPDDDPVVVPDDDPDD

Radius of gyration: 19.16 Å; chains: 1; bounding box: 62×30×45 Å